Protein AF-A0A0Q9Y1N7-F1 (afdb_monomer_lite)

pLDDT: mean 93.03, std 11.85, range [38.34, 98.75]

Radius of gyration: 15.69 Å; chains: 1; bounding box: 30×43×47 Å

Secondary structure (DSSP, 8-state):
-PPPPPHHHHHHHHHHHHHTTSSEEEEEEEEE-STT-EEEEEEE--TTSPPEEEEEETTTTEEEEHHHHHHHHHHHHTT----TT--HHHHHHHHHHHHT--S--SEEEEEEEETTS-EEEEEEE---

Sequence (128 aa):
MKGEPTNSSNEQEEMKSQMEKLDFSEIEIEISYGNNQEYEAEIEQDKNQPIEAKVEDELNNKFLRGKEAFDSIYSKAKKLTLTKDSSDQETIKQVLQAFDLGNDYNKFEIEITFNDGSKLDVEDRKGV

Organism: NCBI:txid217031

Structure (mmCIF, N/CA/C/O backbone):
data_AF-A0A0Q9Y1N7-F1
#
_entry.id   AF-A0A0Q9Y1N7-F1
#
loop_
_atom_site.group_PDB
_atom_site.id
_atom_site.type_symbol
_atom_site.label_atom_id
_atom_site.label_alt_id
_atom_site.label_comp_id
_atom_site.label_asym_id
_atom_site.label_entity_id
_atom_site.label_seq_id
_atom_site.pdbx_PDB_ins_code
_atom_site.Cartn_x
_atom_site.Cartn_y
_atom_site.Cartn_z
_atom_site.occupancy
_atom_site.B_iso_or_equiv
_atom_site.auth_seq_id
_atom_site.auth_comp_id
_atom_site.auth_asym_id
_atom_site.auth_atom_id
_atom_site.pdbx_PDB_model_num
ATOM 1 N N . MET A 1 1 ? 0.089 26.484 30.613 1.00 38.34 1 MET A N 1
ATOM 2 C CA . MET A 1 1 ? -0.137 26.825 29.193 1.00 38.34 1 MET A CA 1
ATOM 3 C C . MET A 1 1 ? -0.056 25.519 28.422 1.00 38.34 1 MET A C 1
ATOM 5 O O . MET A 1 1 ? 0.959 24.848 28.546 1.00 38.34 1 MET A O 1
ATOM 9 N N . LYS A 1 2 ? -1.154 25.083 27.791 1.00 45.75 2 LYS A N 1
ATOM 10 C CA . LYS A 1 2 ? -1.184 23.858 26.977 1.00 45.75 2 LYS A CA 1
ATOM 11 C C . LYS A 1 2 ? -0.354 24.133 25.719 1.00 45.75 2 LYS A C 1
ATOM 13 O O . LYS A 1 2 ? -0.619 25.136 25.066 1.00 45.75 2 LYS A O 1
ATOM 18 N N . GLY A 1 3 ? 0.675 23.326 25.464 1.00 48.22 3 GLY A N 1
ATOM 19 C CA . GLY A 1 3 ? 1.460 23.418 24.233 1.00 48.22 3 GLY A CA 1
ATOM 20 C C . GLY A 1 3 ? 0.558 23.159 23.030 1.00 48.22 3 GLY A C 1
ATOM 21 O O . GLY A 1 3 ? -0.340 22.321 23.110 1.00 48.22 3 GLY A O 1
ATOM 22 N N . GLU A 1 4 ? 0.751 23.924 21.963 1.00 49.81 4 GLU A N 1
ATOM 23 C CA . GLU A 1 4 ? 0.083 23.693 20.684 1.00 49.81 4 GLU A CA 1
ATOM 24 C C . GLU A 1 4 ? 0.443 22.283 20.182 1.00 49.81 4 GLU A C 1
ATOM 26 O O . GLU A 1 4 ? 1.607 21.885 20.314 1.00 49.81 4 GLU A O 1
ATOM 31 N N . PRO A 1 5 ? -0.507 21.506 19.631 1.00 51.47 5 PRO A N 1
ATOM 32 C CA . PRO A 1 5 ? -0.155 20.291 18.915 1.00 51.47 5 PRO A CA 1
ATOM 33 C C . PRO A 1 5 ? 0.764 20.692 17.757 1.00 51.47 5 PRO A C 1
ATOM 35 O O . PRO A 1 5 ? 0.414 21.532 16.927 1.00 51.47 5 PRO A O 1
ATOM 38 N N . THR A 1 6 ? 1.978 20.148 17.733 1.00 56.03 6 THR A N 1
ATOM 39 C CA . THR A 1 6 ? 2.911 20.332 16.619 1.00 56.03 6 THR A CA 1
ATOM 40 C C . THR A 1 6 ? 2.316 19.690 15.363 1.00 56.03 6 THR A C 1
ATOM 42 O O . THR A 1 6 ? 1.567 18.720 15.468 1.00 56.03 6 THR A O 1
ATOM 45 N N . ASN A 1 7 ? 2.644 20.201 14.171 1.00 67.44 7 ASN A N 1
ATOM 46 C CA . ASN A 1 7 ? 2.092 19.744 12.882 1.00 67.44 7 ASN A CA 1
ATOM 47 C C . ASN A 1 7 ? 2.061 18.202 12.727 1.00 67.44 7 ASN A C 1
ATOM 49 O O . ASN A 1 7 ? 1.076 17.640 12.266 1.00 67.44 7 ASN A O 1
ATOM 53 N N . SER A 1 8 ? 3.084 17.520 13.252 1.00 73.12 8 SER A N 1
ATOM 54 C CA . SER A 1 8 ? 3.198 16.055 13.276 1.00 73.12 8 SER A CA 1
ATOM 55 C C . SER A 1 8 ? 2.093 15.338 14.074 1.00 73.12 8 SER A C 1
ATOM 57 O O . SER A 1 8 ? 1.654 14.262 13.679 1.00 73.12 8 SER A O 1
ATOM 59 N N . SER A 1 9 ? 1.600 15.916 15.175 1.00 80.62 9 SER A N 1
ATOM 60 C CA . SER A 1 9 ? 0.507 15.312 15.958 1.00 80.62 9 SER A CA 1
ATOM 61 C C . SER A 1 9 ? -0.831 15.339 15.213 1.00 80.62 9 SER A C 1
ATOM 63 O O . SER A 1 9 ? -1.531 14.330 15.196 1.00 80.62 9 SER A O 1
ATOM 65 N N . ASN A 1 10 ? -1.133 16.437 14.512 1.00 90.88 10 ASN A N 1
ATOM 66 C CA . ASN A 1 10 ? -2.332 16.539 13.676 1.00 90.88 10 ASN A CA 1
ATOM 67 C C . ASN A 1 10 ? -2.260 15.585 12.472 1.00 90.88 10 ASN A C 1
ATOM 69 O O . ASN A 1 10 ? -3.251 14.938 12.144 1.00 90.88 10 ASN A O 1
ATOM 73 N N . GLU A 1 11 ? -1.089 15.457 11.839 1.00 94.44 11 GLU A N 1
ATOM 74 C CA . GLU A 1 11 ? -0.873 14.510 10.736 1.00 94.44 11 GLU A CA 1
ATOM 75 C C . GLU A 1 11 ? -1.103 13.061 11.183 1.00 94.44 11 GLU A C 1
ATOM 77 O O . GLU A 1 11 ? -1.775 12.301 10.491 1.00 94.44 11 GLU A O 1
ATOM 82 N N . GLN A 1 12 ? -0.603 12.680 12.361 1.00 94.75 12 GLN A N 1
ATOM 83 C CA . GLN A 1 12 ? -0.809 11.341 12.919 1.00 94.75 12 GLN A CA 1
ATOM 84 C C . GLN A 1 12 ? -2.282 11.059 13.245 1.00 94.75 12 GLN A C 1
ATOM 86 O O . GLN A 1 12 ? -2.766 9.960 12.978 1.00 94.75 12 GLN A O 1
ATOM 91 N N . GLU A 1 13 ? -3.018 12.029 13.793 1.00 94.31 13 GLU A N 1
ATOM 92 C CA . GLU A 1 13 ? -4.465 11.896 14.018 1.00 94.31 13 GLU A CA 1
ATOM 93 C C . GLU A 1 13 ? -5.238 11.733 12.702 1.00 94.31 13 GLU A C 1
ATOM 95 O O . GLU A 1 13 ? -6.136 10.892 12.605 1.00 94.31 13 GLU A O 1
ATOM 100 N N . GLU A 1 14 ? -4.862 12.485 11.665 1.00 95.81 14 GLU A N 1
ATOM 101 C CA . GLU A 1 14 ? -5.467 12.367 10.340 1.00 95.81 14 GLU A CA 1
ATOM 102 C C . GLU A 1 14 ? -5.194 10.995 9.713 1.00 95.81 14 GLU A C 1
ATOM 104 O O . GLU A 1 14 ? -6.135 10.343 9.257 1.00 95.81 14 GLU A O 1
ATOM 109 N N . MET A 1 15 ? -3.939 10.528 9.727 1.00 96.25 15 MET A N 1
ATOM 110 C CA . MET A 1 15 ? -3.575 9.206 9.201 1.00 96.25 15 MET A CA 1
ATOM 111 C C . MET A 1 15 ? -4.329 8.095 9.929 1.00 96.25 15 MET A C 1
ATOM 113 O O . MET A 1 15 ? -4.891 7.218 9.280 1.00 96.25 15 MET A O 1
ATOM 117 N N . LYS A 1 16 ? -4.452 8.173 11.261 1.00 94.75 16 LYS A N 1
ATOM 118 C CA . LYS A 1 16 ? -5.256 7.221 12.046 1.00 94.75 16 LYS A CA 1
ATOM 119 C C . LYS A 1 16 ? -6.720 7.216 11.610 1.00 94.75 16 LYS A C 1
ATOM 121 O O . LYS A 1 16 ? -7.262 6.154 11.327 1.00 94.75 16 LYS A O 1
ATOM 126 N N . SER A 1 17 ? -7.340 8.389 11.472 1.00 95.31 17 SER A N 1
ATOM 127 C CA . SER A 1 17 ? -8.732 8.493 11.006 1.00 95.31 17 SER A CA 1
ATOM 128 C C . SER A 1 17 ? -8.927 7.999 9.566 1.00 95.31 17 SER A C 1
ATOM 130 O O . SER A 1 17 ? -10.026 7.591 9.184 1.00 95.31 17 SER A O 1
ATOM 132 N N . GLN A 1 18 ? -7.893 8.073 8.727 1.00 96.50 18 GLN A N 1
ATOM 133 C CA . GLN A 1 18 ? -7.920 7.518 7.376 1.00 96.50 18 GLN A CA 1
ATOM 134 C C . GLN A 1 18 ? -7.739 5.992 7.384 1.00 96.50 18 GLN A C 1
ATOM 136 O O . GLN A 1 18 ? -8.491 5.316 6.686 1.00 96.50 18 GLN A O 1
ATOM 141 N N . MET A 1 19 ? -6.843 5.449 8.215 1.00 94.88 19 MET A N 1
ATOM 142 C CA . MET A 1 19 ? -6.681 4.000 8.410 1.00 94.88 19 MET A CA 1
ATOM 143 C C . MET A 1 19 ? -7.962 3.334 8.920 1.00 94.88 19 MET A C 1
ATOM 145 O O . MET A 1 19 ? -8.344 2.288 8.417 1.00 94.88 19 MET A O 1
ATOM 149 N N . GLU A 1 20 ? -8.705 3.980 9.824 1.00 93.56 20 GLU A N 1
ATOM 150 C CA . GLU A 1 20 ? -10.010 3.487 10.305 1.00 93.56 20 GLU A CA 1
ATOM 151 C C . GLU A 1 20 ? -11.072 3.319 9.198 1.00 93.56 20 GLU A C 1
ATOM 153 O O . GLU A 1 20 ? -12.119 2.716 9.433 1.00 93.56 20 GLU A O 1
ATOM 158 N N . LYS A 1 21 ? -10.840 3.875 8.000 1.00 95.56 21 LYS A N 1
ATOM 159 C CA . LYS A 1 21 ? -11.728 3.745 6.830 1.00 95.56 21 LYS A CA 1
ATOM 160 C C . LYS A 1 21 ? -11.297 2.629 5.877 1.00 95.56 21 LYS A C 1
ATOM 162 O O . LYS A 1 21 ? -11.973 2.426 4.870 1.00 95.56 21 LYS A O 1
ATOM 167 N N . LEU A 1 22 ? -10.166 1.985 6.143 1.00 94.38 22 LEU A N 1
ATOM 168 C CA . LEU A 1 22 ? -9.647 0.852 5.389 1.00 94.38 22 LEU A CA 1
ATOM 169 C C . LEU A 1 22 ? -9.935 -0.443 6.144 1.00 94.38 22 LEU A C 1
ATOM 171 O O . LEU A 1 22 ? -10.057 -0.453 7.368 1.00 94.38 22 LEU A O 1
ATOM 175 N N . ASP A 1 23 ? -9.984 -1.546 5.406 1.00 94.81 23 ASP A N 1
ATOM 176 C CA . ASP A 1 23 ? -10.204 -2.879 5.975 1.00 94.81 23 ASP A CA 1
ATOM 177 C C . ASP A 1 23 ? -8.890 -3.565 6.408 1.00 94.81 23 ASP A C 1
ATOM 179 O O . ASP A 1 23 ? -8.910 -4.701 6.888 1.00 94.81 23 ASP A O 1
ATOM 183 N N . PHE A 1 24 ? -7.753 -2.874 6.276 1.00 95.19 24 PHE A N 1
ATOM 184 C CA . PHE A 1 24 ? -6.419 -3.360 6.624 1.00 95.19 24 PHE A CA 1
ATOM 185 C C . PHE A 1 24 ? -5.671 -2.420 7.569 1.00 95.19 24 PHE A C 1
ATOM 187 O O . PHE A 1 24 ? -5.916 -1.212 7.574 1.00 95.19 24 PHE A O 1
ATOM 194 N N . SER A 1 25 ? -4.744 -2.993 8.337 1.00 94.06 25 SER A N 1
ATOM 195 C CA . SER A 1 25 ? -3.837 -2.275 9.237 1.00 94.06 25 SER A CA 1
ATOM 196 C C . SER A 1 25 ? -2.444 -2.089 8.640 1.00 94.06 25 SER A C 1
ATOM 198 O O . SER A 1 25 ? -1.774 -1.119 8.976 1.00 94.06 25 SER A O 1
ATOM 200 N N . GLU A 1 26 ? -2.022 -2.976 7.737 1.00 96.75 26 GLU A N 1
ATOM 201 C CA . GLU A 1 26 ? -0.718 -2.916 7.067 1.00 96.75 26 GLU A CA 1
ATOM 202 C C . GLU A 1 26 ? -0.868 -3.269 5.587 1.00 96.75 26 GLU A C 1
ATOM 204 O O . GLU A 1 26 ? -1.707 -4.100 5.218 1.00 96.75 26 GLU A O 1
ATOM 209 N N . ILE A 1 27 ? -0.054 -2.629 4.752 1.00 98.12 27 ILE A N 1
ATOM 210 C CA . ILE A 1 27 ? 0.119 -2.975 3.341 1.00 98.12 27 ILE A CA 1
ATOM 211 C C . ILE A 1 27 ? 1.576 -2.750 2.956 1.00 98.12 27 ILE A C 1
ATOM 213 O O . ILE A 1 27 ? 2.103 -1.661 3.182 1.00 98.12 27 ILE A O 1
ATOM 217 N N . GLU A 1 28 ? 2.181 -3.749 2.330 1.00 98.69 28 GLU A N 1
ATOM 218 C CA . GLU A 1 28 ? 3.534 -3.706 1.782 1.00 98.69 28 GLU A CA 1
ATOM 219 C C . GLU A 1 28 ? 3.488 -4.199 0.335 1.00 98.69 28 GLU A C 1
ATOM 221 O O . GLU A 1 28 ? 2.856 -5.212 0.040 1.00 98.69 28 GLU A O 1
ATOM 226 N N . ILE A 1 29 ? 4.086 -3.449 -0.588 1.00 98.69 29 ILE A N 1
ATOM 227 C CA . ILE A 1 29 ? 4.137 -3.761 -2.019 1.00 98.69 29 ILE A CA 1
ATOM 228 C C . ILE A 1 29 ? 5.580 -3.601 -2.479 1.00 98.69 29 ILE A C 1
ATOM 230 O O . ILE A 1 29 ? 6.121 -2.503 -2.365 1.00 98.69 29 ILE A O 1
ATOM 234 N N . GLU A 1 30 ? 6.147 -4.639 -3.090 1.00 98.62 30 GLU A N 1
ATOM 235 C CA . GLU A 1 30 ? 7.470 -4.616 -3.719 1.00 98.62 30 GLU A CA 1
ATOM 236 C C . GLU A 1 30 ? 7.361 -5.157 -5.151 1.00 98.62 30 GLU A C 1
ATOM 238 O O . GLU A 1 30 ? 6.967 -6.301 -5.391 1.00 98.62 30 GLU A O 1
ATOM 243 N N . ILE A 1 31 ? 7.683 -4.326 -6.144 1.00 98.44 31 ILE A N 1
ATOM 244 C CA . ILE A 1 31 ? 7.605 -4.703 -7.560 1.00 98.44 31 ILE A CA 1
ATOM 245 C C . ILE A 1 31 ? 8.910 -4.330 -8.254 1.00 98.44 31 ILE A C 1
ATOM 247 O O . ILE A 1 31 ? 9.230 -3.152 -8.402 1.00 98.44 31 ILE A O 1
ATOM 251 N N . SER A 1 32 ? 9.637 -5.337 -8.738 1.00 97.94 32 SER A N 1
ATOM 252 C CA . SER A 1 32 ? 10.918 -5.166 -9.427 1.00 97.94 32 SER A CA 1
ATOM 253 C C . SER A 1 32 ? 10.765 -5.371 -10.930 1.00 97.94 32 SER A C 1
ATOM 255 O O . SER A 1 32 ? 10.249 -6.398 -11.379 1.00 97.94 32 SER A O 1
ATOM 257 N N . TYR A 1 33 ? 11.269 -4.425 -11.720 1.00 96.31 33 TYR A N 1
ATOM 258 C CA . TYR A 1 33 ? 11.313 -4.466 -13.191 1.00 96.31 33 TYR A CA 1
ATOM 259 C C . TYR A 1 33 ? 12.706 -4.856 -13.717 1.00 96.31 33 TYR A C 1
ATOM 261 O O . TYR A 1 33 ? 12.945 -4.920 -14.923 1.00 96.31 33 TYR A O 1
ATOM 269 N N . GLY A 1 34 ? 13.637 -5.183 -12.811 1.00 92.56 34 GLY A N 1
ATOM 270 C CA . GLY A 1 34 ? 15.036 -5.458 -13.135 1.00 92.56 34 GLY A CA 1
ATOM 271 C C . GLY A 1 34 ? 15.857 -4.189 -13.358 1.00 92.56 34 GLY A C 1
ATOM 272 O O . GLY A 1 34 ? 15.352 -3.079 -13.273 1.00 92.56 34 GLY A O 1
ATOM 273 N N . ASN A 1 35 ? 17.159 -4.359 -13.618 1.00 90.25 35 ASN A N 1
ATOM 274 C CA . ASN A 1 35 ? 18.118 -3.254 -13.778 1.00 90.25 35 ASN A CA 1
ATOM 275 C C . ASN A 1 35 ? 18.092 -2.227 -12.626 1.00 90.25 35 ASN A C 1
ATOM 277 O O . ASN A 1 35 ? 18.282 -1.040 -12.883 1.00 90.25 35 ASN A O 1
ATOM 281 N N . ASN A 1 36 ? 17.868 -2.683 -11.385 1.00 88.81 36 ASN A N 1
ATOM 282 C CA . ASN A 1 36 ? 17.724 -1.812 -10.212 1.00 88.81 36 ASN A CA 1
ATOM 283 C C . ASN A 1 36 ? 16.608 -0.771 -10.407 1.00 88.81 36 ASN A C 1
ATOM 285 O O . ASN A 1 36 ? 16.829 0.421 -10.216 1.00 88.81 36 ASN A O 1
ATOM 289 N N . GLN A 1 37 ? 15.459 -1.222 -10.913 1.00 96.38 37 GLN A N 1
ATOM 290 C CA . GLN A 1 37 ? 14.248 -0.423 -11.001 1.00 96.38 37 GLN A CA 1
ATOM 291 C C . GLN A 1 37 ? 13.141 -1.104 -10.209 1.00 96.38 37 GLN A C 1
ATOM 293 O O . GLN A 1 37 ? 12.577 -2.113 -10.651 1.00 96.38 37 GLN A O 1
ATOM 298 N N . GLU A 1 38 ? 12.843 -0.541 -9.047 1.00 97.62 38 GLU A N 1
ATOM 299 C CA . GLU A 1 38 ? 11.869 -1.077 -8.105 1.00 97.62 38 GLU A CA 1
ATOM 300 C C . GLU A 1 38 ? 10.819 -0.027 -7.725 1.00 97.62 38 GLU A C 1
ATOM 302 O O . GLU A 1 38 ? 11.051 1.188 -7.750 1.00 97.62 38 GLU A O 1
ATOM 307 N N . TYR A 1 39 ? 9.618 -0.516 -7.429 1.00 98.56 39 TYR A N 1
ATOM 308 C CA . TYR A 1 39 ? 8.563 0.238 -6.775 1.00 98.56 39 TYR A CA 1
ATOM 309 C C . TYR A 1 39 ? 8.270 -0.417 -5.430 1.00 98.56 39 TYR A C 1
ATOM 311 O O . TYR A 1 39 ? 7.806 -1.557 -5.394 1.00 98.56 39 TYR A O 1
ATOM 319 N N . GLU A 1 40 ? 8.499 0.324 -4.355 1.00 98.69 40 GLU A N 1
ATOM 320 C CA . GLU A 1 40 ? 8.195 -0.069 -2.985 1.00 98.69 40 GLU A CA 1
ATOM 321 C C . GLU A 1 40 ? 7.165 0.898 -2.388 1.00 98.69 40 GLU A C 1
ATOM 323 O O . GLU A 1 40 ? 7.286 2.125 -2.520 1.00 98.69 40 GLU A O 1
ATOM 328 N N . ALA A 1 41 ? 6.138 0.363 -1.733 1.00 98.75 41 ALA A N 1
ATOM 329 C CA . ALA A 1 41 ? 5.158 1.149 -0.997 1.00 98.75 41 ALA A CA 1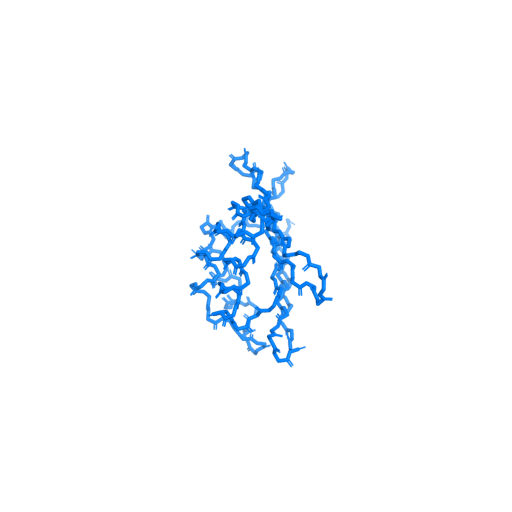
ATOM 330 C C . ALA A 1 41 ? 4.709 0.422 0.268 1.00 98.75 41 ALA A C 1
ATOM 332 O O . ALA A 1 41 ? 4.242 -0.709 0.195 1.00 98.75 41 ALA A O 1
ATOM 333 N N . GLU A 1 42 ? 4.771 1.118 1.398 1.00 98.56 42 GLU A N 1
ATOM 334 C CA . GLU A 1 42 ? 4.507 0.541 2.713 1.00 98.56 42 GLU A CA 1
ATOM 335 C C . GLU A 1 42 ? 3.687 1.505 3.583 1.00 98.56 42 GLU A C 1
ATOM 337 O O . GLU A 1 42 ? 3.934 2.720 3.587 1.00 98.56 42 GLU A O 1
ATOM 342 N N . ILE A 1 43 ? 2.711 0.963 4.316 1.00 97.88 43 ILE A N 1
ATOM 343 C CA . ILE A 1 43 ? 2.108 1.582 5.503 1.00 97.88 43 ILE A CA 1
ATOM 344 C C . ILE A 1 43 ? 2.160 0.558 6.637 1.00 97.88 43 ILE A C 1
ATOM 346 O O . ILE A 1 43 ? 1.549 -0.505 6.519 1.00 97.88 43 ILE A O 1
ATOM 350 N N . GLU A 1 44 ? 2.778 0.935 7.755 1.00 91.62 44 GLU A N 1
ATOM 351 C CA . GLU A 1 44 ? 2.819 0.135 8.980 1.00 91.62 44 GLU A CA 1
ATOM 352 C C . GLU A 1 44 ? 2.029 0.839 10.097 1.00 91.62 44 GLU A C 1
ATOM 354 O O . GLU A 1 44 ? 2.254 2.019 10.409 1.00 91.62 44 GLU A O 1
ATOM 359 N N . GLN A 1 45 ? 1.071 0.126 10.702 1.00 87.06 45 GLN A N 1
ATOM 360 C CA . GLN A 1 45 ? 0.299 0.613 11.847 1.00 87.06 45 GLN A CA 1
ATOM 361 C C . GLN A 1 45 ? 0.489 -0.286 13.066 1.00 87.06 45 GLN A C 1
ATOM 363 O O . GLN A 1 45 ? -0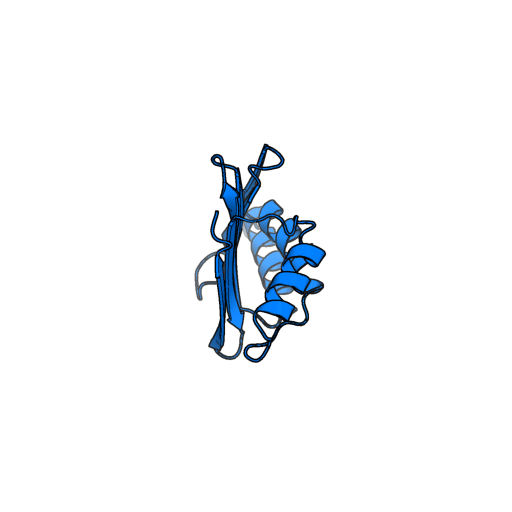.344 -1.132 13.401 1.00 87.06 45 GLN A O 1
ATOM 368 N N . ASP A 1 46 ? 1.538 0.011 13.818 1.00 81.31 46 ASP A N 1
ATOM 369 C CA . ASP A 1 46 ? 1.842 -0.715 15.036 1.00 81.31 46 ASP A CA 1
ATOM 370 C C . ASP A 1 46 ? 1.062 -0.175 16.248 1.00 81.31 46 ASP A C 1
ATOM 372 O O . ASP A 1 46 ? 0.941 1.039 16.481 1.00 81.31 46 ASP A O 1
ATOM 376 N N . LYS A 1 47 ? 0.535 -1.073 17.093 1.00 74.19 47 LYS A N 1
ATOM 377 C CA . LYS A 1 47 ? -0.172 -0.662 18.318 1.00 74.19 47 LYS A CA 1
ATOM 378 C C . LYS A 1 47 ? 0.832 0.013 19.251 1.00 74.19 47 LYS A C 1
ATOM 380 O O . LYS A 1 47 ? 1.639 -0.659 19.885 1.00 74.19 47 LYS A O 1
ATOM 385 N N . ASN A 1 48 ? 0.692 1.331 19.394 1.00 82.69 48 ASN A N 1
ATOM 386 C CA . ASN A 1 48 ? 1.507 2.256 20.199 1.00 82.69 48 ASN A CA 1
ATOM 387 C C . ASN A 1 48 ? 2.672 2.943 19.471 1.00 82.69 48 ASN A C 1
ATOM 389 O O . ASN A 1 48 ? 3.351 3.744 20.116 1.00 82.69 48 ASN A O 1
ATOM 393 N N . GLN A 1 49 ? 2.862 2.716 18.172 1.00 87.88 49 GLN A N 1
ATOM 394 C CA . GLN A 1 49 ? 3.811 3.495 17.377 1.00 87.88 49 GLN A CA 1
ATOM 395 C C . GLN A 1 49 ? 3.095 4.558 16.530 1.00 87.88 49 GLN A C 1
ATOM 397 O O . GLN A 1 49 ? 1.876 4.482 16.316 1.00 87.88 49 GLN A O 1
ATOM 402 N N . PRO A 1 50 ? 3.808 5.616 16.106 1.00 91.56 50 PRO A N 1
ATOM 403 C CA . PRO A 1 50 ? 3.352 6.462 15.011 1.00 91.56 50 PRO A CA 1
ATOM 404 C C . PRO A 1 50 ? 3.115 5.613 13.758 1.00 91.56 50 PRO A C 1
ATOM 406 O O . PRO A 1 50 ? 3.827 4.644 13.536 1.00 91.56 50 PRO A O 1
ATOM 409 N N . ILE A 1 51 ? 2.136 5.993 12.937 1.00 95.00 51 ILE A N 1
ATOM 410 C CA . ILE A 1 51 ? 1.987 5.391 11.609 1.00 95.00 51 ILE A CA 1
ATOM 411 C C . ILE A 1 51 ? 3.204 5.795 10.786 1.00 95.00 51 ILE A C 1
ATOM 413 O O . ILE A 1 51 ? 3.504 6.996 10.678 1.00 95.00 51 ILE A O 1
ATOM 417 N N . GLU A 1 52 ? 3.861 4.797 10.209 1.00 95.88 52 GLU A N 1
ATOM 418 C CA . GLU A 1 52 ? 4.958 4.969 9.269 1.00 95.88 52 GLU A CA 1
ATOM 419 C C . GLU A 1 52 ? 4.470 4.658 7.856 1.00 95.88 52 GLU A C 1
ATOM 421 O O . GLU A 1 52 ? 3.595 3.821 7.639 1.00 95.88 52 GLU A O 1
ATOM 426 N N . ALA A 1 53 ? 4.981 5.414 6.889 1.00 98.00 53 ALA A N 1
ATOM 427 C CA . ALA A 1 53 ? 4.667 5.196 5.491 1.00 98.00 53 ALA A CA 1
ATOM 428 C C . ALA A 1 53 ? 5.849 5.589 4.613 1.00 98.00 53 ALA A C 1
ATOM 430 O O . ALA A 1 53 ? 6.528 6.601 4.859 1.00 98.00 53 ALA A O 1
ATOM 431 N N . LYS A 1 54 ? 6.053 4.808 3.559 1.00 98.62 54 LYS A N 1
ATOM 432 C CA . LYS A 1 54 ? 7.201 4.903 2.662 1.00 98.62 54 LYS A CA 1
ATOM 433 C C . LYS A 1 54 ? 6.758 4.658 1.224 1.00 98.62 54 LYS A C 1
ATOM 435 O O . LYS A 1 54 ? 5.970 3.765 0.961 1.00 98.62 54 LYS A O 1
ATOM 440 N N . VAL A 1 55 ? 7.271 5.461 0.292 1.00 98.75 55 VAL A N 1
ATOM 441 C CA . VAL A 1 55 ? 7.233 5.139 -1.142 1.00 98.75 55 VAL A CA 1
ATOM 442 C C . VAL A 1 55 ? 8.631 5.324 -1.710 1.00 98.75 55 VAL A C 1
ATOM 444 O O . VAL A 1 55 ? 9.209 6.404 -1.554 1.00 98.75 55 VAL A O 1
ATOM 447 N N . GLU A 1 56 ? 9.147 4.308 -2.387 1.00 98.56 56 GLU A N 1
ATOM 448 C CA . GLU A 1 56 ? 10.353 4.377 -3.214 1.00 98.56 56 GLU A CA 1
ATOM 449 C C . GLU A 1 56 ? 9.991 3.949 -4.625 1.00 98.56 56 GLU A C 1
ATOM 451 O O . GLU A 1 56 ? 9.711 2.793 -4.897 1.00 98.56 56 GLU A O 1
ATOM 456 N N . ASP A 1 57 ? 9.924 4.923 -5.519 1.00 98.00 57 ASP A N 1
ATOM 457 C CA . ASP A 1 57 ? 9.567 4.736 -6.914 1.00 98.00 57 ASP A CA 1
ATOM 458 C C . ASP A 1 57 ? 10.794 5.089 -7.754 1.00 98.00 57 ASP A C 1
ATOM 460 O O . ASP A 1 57 ? 11.001 6.245 -8.150 1.00 98.00 57 ASP A O 1
ATOM 464 N N . GLU A 1 58 ? 11.647 4.092 -7.982 1.00 97.94 58 GLU A N 1
ATOM 465 C CA . GLU A 1 58 ? 12.867 4.247 -8.776 1.00 97.94 58 GLU A CA 1
ATOM 466 C C . GLU A 1 58 ? 12.558 4.450 -10.266 1.00 97.94 58 GLU A C 1
ATOM 468 O O . GLU A 1 58 ? 13.361 5.041 -10.992 1.00 97.94 58 GLU A O 1
ATOM 473 N N . LEU A 1 59 ? 11.366 4.045 -10.723 1.00 95.56 59 LEU A N 1
ATOM 474 C CA . LEU A 1 59 ? 10.892 4.259 -12.095 1.00 95.56 59 LEU A CA 1
ATOM 475 C C . LEU A 1 59 ? 10.734 5.752 -12.404 1.00 95.56 59 LEU A C 1
ATOM 477 O O . LEU A 1 59 ? 11.011 6.191 -13.522 1.00 95.56 59 LEU A O 1
ATOM 481 N N . ASN A 1 60 ? 10.315 6.533 -11.405 1.00 96.50 60 ASN A N 1
ATOM 482 C CA . ASN A 1 60 ? 10.065 7.970 -11.525 1.00 96.50 60 ASN A CA 1
ATOM 483 C C . ASN A 1 60 ? 11.013 8.836 -10.678 1.00 96.50 60 ASN A C 1
ATOM 485 O O . ASN A 1 60 ? 10.823 10.053 -10.602 1.00 96.50 60 ASN A O 1
ATOM 489 N N . ASN A 1 61 ? 12.034 8.234 -10.055 1.00 97.00 61 ASN A N 1
ATOM 490 C CA . ASN A 1 61 ? 12.986 8.895 -9.157 1.00 97.00 61 ASN A CA 1
ATOM 491 C C . ASN A 1 61 ? 12.285 9.681 -8.027 1.00 97.00 61 ASN A C 1
ATOM 493 O O . ASN A 1 61 ? 12.587 10.854 -7.774 1.00 97.00 61 ASN A O 1
ATOM 497 N N . LYS A 1 62 ? 11.302 9.044 -7.378 1.00 97.88 62 LYS A N 1
ATOM 498 C CA . LYS A 1 62 ? 10.454 9.648 -6.345 1.00 97.88 62 LYS A CA 1
ATOM 499 C C . LYS A 1 62 ? 10.563 8.874 -5.030 1.00 97.88 62 LYS A C 1
ATOM 501 O O . LYS A 1 62 ? 10.256 7.693 -4.969 1.00 97.88 62 LYS A O 1
ATOM 506 N N . PHE A 1 63 ? 10.920 9.582 -3.960 1.00 98.31 63 PHE A N 1
ATOM 507 C CA . PHE A 1 63 ? 11.123 9.010 -2.627 1.00 98.31 63 PHE A CA 1
ATOM 508 C C . PHE A 1 63 ? 10.309 9.805 -1.609 1.00 98.31 63 PHE A C 1
ATOM 510 O O . PHE A 1 63 ? 10.623 10.963 -1.332 1.00 98.31 63 PHE A O 1
ATOM 517 N N . LEU A 1 64 ? 9.245 9.204 -1.079 1.00 98.56 64 LEU A N 1
ATOM 518 C CA . LEU A 1 64 ? 8.352 9.826 -0.100 1.00 98.56 64 LEU A CA 1
ATOM 519 C C . LEU A 1 64 ? 8.466 9.136 1.256 1.00 98.56 64 LEU A C 1
ATOM 521 O O . LEU A 1 64 ? 8.761 7.940 1.333 1.00 98.56 64 LEU A O 1
ATOM 525 N N . ARG A 1 65 ? 8.175 9.888 2.322 1.00 97.88 65 ARG A N 1
ATOM 526 C CA . ARG A 1 65 ? 8.090 9.396 3.704 1.00 97.88 65 ARG A CA 1
ATOM 527 C C . ARG A 1 65 ? 6.970 10.092 4.475 1.00 97.88 65 ARG A C 1
ATOM 529 O O . ARG A 1 65 ? 6.582 11.212 4.139 1.00 97.88 65 ARG A O 1
ATOM 536 N N . GLY A 1 66 ? 6.488 9.445 5.534 1.00 96.50 66 GLY A N 1
ATOM 537 C CA . GLY A 1 66 ? 5.500 10.008 6.456 1.00 96.50 66 GLY A CA 1
ATOM 538 C C . GLY A 1 66 ? 4.175 10.338 5.765 1.00 96.50 66 GLY A C 1
ATOM 539 O O . GLY A 1 66 ? 3.723 9.596 4.896 1.00 96.50 66 GLY A O 1
ATOM 540 N N . LYS A 1 67 ? 3.559 11.473 6.120 1.00 96.75 67 LYS A N 1
ATOM 541 C CA . LYS A 1 67 ? 2.220 11.860 5.636 1.00 96.75 67 LYS A CA 1
ATOM 542 C C . LYS A 1 67 ? 2.097 11.895 4.111 1.00 96.75 67 LYS A C 1
ATOM 544 O O . LYS A 1 67 ? 1.079 11.470 3.577 1.00 96.75 67 LYS A O 1
ATOM 549 N N . GLU A 1 68 ? 3.123 12.364 3.401 1.00 97.88 68 GLU A N 1
ATOM 550 C CA . GLU A 1 68 ? 3.085 12.435 1.935 1.00 97.88 68 GLU A CA 1
ATOM 551 C C . GLU A 1 68 ? 3.070 11.038 1.294 1.00 97.88 68 GLU A C 1
ATOM 553 O O . GLU A 1 68 ? 2.308 10.789 0.355 1.00 97.88 68 GLU A O 1
ATOM 558 N N . ALA A 1 69 ? 3.875 10.108 1.820 1.00 98.44 69 ALA A N 1
ATOM 559 C CA . ALA A 1 69 ? 3.846 8.709 1.396 1.00 98.44 69 ALA A CA 1
ATOM 560 C C . ALA A 1 69 ? 2.487 8.075 1.710 1.00 98.44 69 ALA A C 1
ATOM 562 O O . ALA A 1 69 ? 1.870 7.478 0.827 1.00 98.44 69 ALA A O 1
ATOM 563 N N . PHE A 1 70 ? 1.993 8.286 2.931 1.00 98.31 70 PHE A N 1
ATOM 564 C CA . PHE A 1 70 ? 0.698 7.788 3.377 1.00 98.31 70 PHE A CA 1
ATOM 565 C C . PHE A 1 70 ? -0.439 8.248 2.459 1.00 98.31 70 PHE A C 1
ATOM 567 O O . PHE A 1 70 ? -1.181 7.417 1.945 1.00 98.31 70 PHE A O 1
ATOM 574 N N . ASP A 1 71 ? -0.550 9.551 2.182 1.00 98.31 71 ASP A N 1
ATOM 575 C CA . ASP A 1 71 ? -1.609 10.101 1.326 1.00 98.31 71 ASP A CA 1
ATOM 576 C C . ASP A 1 71 ? -1.552 9.520 -0.094 1.00 98.31 71 ASP A C 1
ATOM 578 O O . ASP A 1 71 ? -2.586 9.195 -0.694 1.00 98.31 71 ASP A O 1
ATOM 582 N N . SER A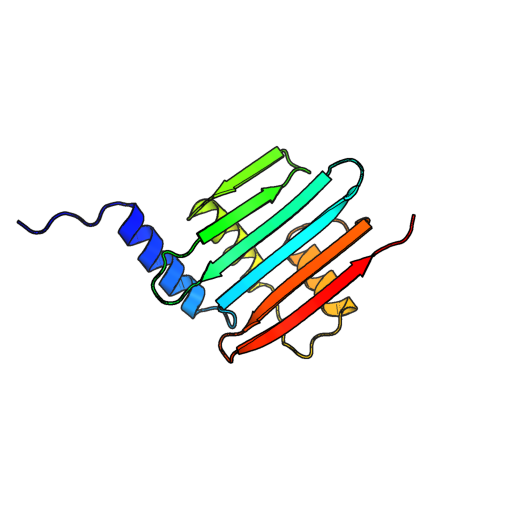 1 72 ? -0.334 9.348 -0.622 1.00 98.19 72 SER A N 1
ATOM 583 C CA . SER A 1 72 ? -0.099 8.716 -1.919 1.00 98.19 72 SER A CA 1
ATOM 584 C C . SER A 1 72 ? -0.627 7.278 -1.936 1.00 98.19 72 SER A C 1
ATOM 586 O O . SER A 1 72 ? -1.416 6.935 -2.821 1.00 98.19 72 SER A O 1
ATOM 588 N N . ILE A 1 73 ? -0.250 6.457 -0.953 1.00 98.50 73 ILE A N 1
ATOM 589 C CA . ILE A 1 73 ? -0.661 5.048 -0.863 1.00 98.50 73 ILE A CA 1
ATOM 590 C C . ILE A 1 73 ? -2.161 4.942 -0.585 1.00 98.50 73 ILE A C 1
ATOM 592 O O . ILE A 1 73 ? -2.872 4.291 -1.346 1.00 98.50 73 ILE A O 1
ATOM 596 N N . TYR A 1 74 ? -2.680 5.644 0.423 1.00 98.12 74 TYR A N 1
ATOM 597 C CA . TYR A 1 74 ? -4.093 5.631 0.809 1.00 98.12 74 TYR A CA 1
ATOM 598 C C . TYR A 1 74 ? -5.025 5.974 -0.362 1.00 98.12 74 TYR A C 1
ATOM 600 O O . TYR A 1 74 ? -6.063 5.336 -0.563 1.00 98.12 74 TYR A O 1
ATOM 608 N N . SER A 1 75 ? -4.665 6.966 -1.185 1.00 97.94 75 SER A N 1
ATOM 609 C CA . SER A 1 75 ? -5.468 7.347 -2.356 1.00 97.94 75 SER A CA 1
ATOM 610 C C . SER A 1 75 ? -5.608 6.225 -3.398 1.00 97.94 75 SER A C 1
ATOM 612 O O . SER A 1 75 ? -6.642 6.140 -4.071 1.00 97.94 75 SER A O 1
ATOM 614 N N . LYS A 1 76 ? -4.593 5.361 -3.511 1.00 97.94 76 LYS A N 1
ATOM 615 C CA . LYS A 1 76 ? -4.537 4.210 -4.420 1.00 97.94 76 LYS A CA 1
ATOM 616 C C . LYS A 1 76 ? -5.174 2.978 -3.775 1.00 97.94 76 LYS A C 1
ATOM 618 O O . LYS A 1 76 ? -6.049 2.369 -4.383 1.00 97.94 76 LYS A O 1
ATOM 623 N N . ALA A 1 77 ? -4.825 2.688 -2.522 1.00 96.94 77 ALA A N 1
ATOM 624 C CA . ALA A 1 77 ? -5.290 1.530 -1.764 1.00 96.94 77 ALA A CA 1
ATOM 625 C C . ALA A 1 77 ? -6.816 1.501 -1.581 1.00 96.94 77 ALA A C 1
ATOM 627 O O . ALA A 1 77 ? -7.421 0.443 -1.687 1.00 96.94 77 ALA A O 1
ATOM 628 N N . LYS A 1 78 ? -7.479 2.658 -1.442 1.00 96.44 78 LYS A N 1
ATOM 629 C CA . LYS A 1 78 ? -8.957 2.747 -1.415 1.00 96.44 78 LYS A CA 1
ATOM 630 C C . LYS A 1 78 ? -9.670 2.217 -2.666 1.00 96.44 78 LYS A C 1
ATOM 632 O O . LYS A 1 78 ? -10.889 2.076 -2.651 1.00 96.44 78 LYS A O 1
ATOM 637 N N . LYS A 1 79 ? -8.952 2.036 -3.777 1.00 96.88 79 LYS A N 1
ATOM 638 C CA . LYS A 1 79 ? -9.506 1.476 -5.018 1.00 96.88 79 LYS A CA 1
ATOM 639 C C . LYS A 1 79 ? -9.442 -0.052 -5.035 1.00 96.88 79 LYS A C 1
ATOM 641 O O . LYS A 1 79 ? -10.051 -0.655 -5.914 1.00 96.88 79 LYS A O 1
ATOM 646 N N . LEU A 1 80 ? -8.685 -0.653 -4.117 1.00 97.12 80 LEU A N 1
ATOM 647 C CA . LEU A 1 80 ? -8.561 -2.096 -3.992 1.00 97.12 80 LEU A CA 1
ATOM 648 C C . LEU A 1 80 ? -9.830 -2.668 -3.359 1.00 97.12 80 LEU A C 1
ATOM 650 O O . LEU A 1 80 ? -10.431 -2.074 -2.469 1.00 97.12 80 LEU A O 1
ATOM 654 N N . THR A 1 81 ? -10.215 -3.845 -3.830 1.00 96.88 81 THR A N 1
ATOM 655 C CA . THR A 1 81 ? -11.341 -4.638 -3.313 1.00 96.88 81 THR A CA 1
ATOM 656 C C . THR A 1 81 ? -10.863 -6.027 -2.888 1.00 96.88 81 THR A C 1
ATOM 658 O O .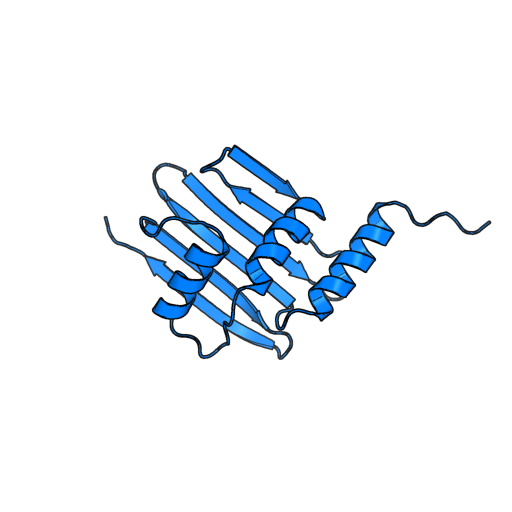 THR A 1 81 ? -11.587 -7.012 -3.006 1.00 96.88 81 THR A O 1
ATOM 661 N N . LEU A 1 82 ? -9.604 -6.102 -2.448 1.00 97.69 82 LEU A N 1
ATOM 662 C CA . LEU A 1 82 ? -8.928 -7.340 -2.087 1.00 97.69 82 LEU A CA 1
ATOM 663 C C . LEU A 1 82 ? -9.396 -7.857 -0.732 1.00 97.69 82 LEU A C 1
ATOM 665 O O . LEU A 1 82 ? -9.670 -7.094 0.192 1.00 97.69 82 LEU A O 1
ATOM 669 N N . THR A 1 83 ? -9.441 -9.176 -0.625 1.00 97.25 83 THR A N 1
ATOM 670 C CA . THR A 1 83 ? -9.704 -9.905 0.616 1.00 97.25 83 THR A CA 1
ATOM 671 C C . THR A 1 83 ? -8.659 -11.005 0.764 1.00 97.25 83 THR A C 1
ATOM 673 O O . THR A 1 83 ? -7.976 -11.340 -0.203 1.00 97.25 83 THR A O 1
ATOM 676 N N . LYS A 1 84 ? -8.582 -11.642 1.934 1.00 97.38 84 LYS A N 1
ATOM 677 C CA . LYS A 1 84 ? -7.729 -12.824 2.154 1.00 97.38 84 LYS A CA 1
ATOM 678 C C . LYS A 1 84 ? -7.968 -13.984 1.167 1.00 97.38 84 LYS A C 1
ATOM 680 O O . LYS A 1 84 ? -7.130 -14.866 1.059 1.00 97.38 84 LYS A O 1
ATOM 685 N N . ASP A 1 85 ? -9.132 -14.018 0.509 1.00 97.81 85 ASP A N 1
ATOM 686 C CA . ASP A 1 85 ? -9.527 -15.078 -0.428 1.00 97.81 85 ASP A CA 1
ATOM 687 C C . ASP A 1 85 ? -9.372 -14.646 -1.904 1.00 97.81 85 ASP A C 1
ATOM 689 O O . ASP A 1 85 ? -9.720 -15.407 -2.812 1.00 97.81 85 ASP A O 1
ATOM 693 N N . SER A 1 86 ? -8.878 -13.427 -2.162 1.00 98.31 86 SER A N 1
ATOM 694 C CA . SER A 1 86 ? -8.578 -12.949 -3.515 1.00 98.31 86 SER A CA 1
ATOM 695 C C . SER A 1 86 ? -7.468 -13.786 -4.148 1.00 98.31 86 SER A C 1
ATOM 697 O O . SER A 1 86 ? -6.473 -14.112 -3.510 1.00 98.31 86 SER A O 1
ATOM 699 N N . SER A 1 87 ? -7.638 -14.133 -5.424 1.00 98.38 87 SER A N 1
ATOM 700 C CA . SER A 1 87 ? -6.629 -14.910 -6.157 1.00 98.38 87 SER A CA 1
ATOM 701 C C . SER A 1 87 ? -5.413 -14.063 -6.529 1.00 98.38 87 SER A C 1
ATOM 703 O O . SER A 1 87 ? -5.565 -12.877 -6.816 1.00 98.38 87 SER A O 1
ATOM 705 N N . ASP A 1 88 ? -4.246 -14.687 -6.674 1.00 98.25 88 ASP A N 1
ATOM 706 C CA . ASP A 1 88 ? -2.999 -14.027 -7.084 1.00 98.25 88 ASP A CA 1
ATOM 707 C C . ASP A 1 88 ? -3.183 -13.164 -8.343 1.00 98.25 88 ASP A C 1
ATOM 709 O O . ASP A 1 88 ? -2.803 -11.997 -8.382 1.00 98.25 88 ASP A O 1
ATOM 713 N N . GLN A 1 89 ? -3.852 -13.704 -9.370 1.00 97.94 89 GLN A N 1
ATOM 714 C CA . GLN A 1 89 ? -4.097 -12.993 -10.631 1.00 97.94 89 GLN A CA 1
ATOM 715 C C . GLN A 1 89 ? -4.983 -11.756 -10.458 1.00 97.94 89 GLN A C 1
ATOM 717 O O . GLN A 1 89 ? -4.780 -10.740 -11.127 1.00 97.94 89 GLN A O 1
ATOM 722 N N . GLU A 1 90 ? -5.993 -11.848 -9.594 1.00 98.44 90 GLU A N 1
ATOM 723 C CA . GLU A 1 90 ? -6.850 -10.717 -9.260 1.00 98.44 90 GLU A CA 1
ATOM 724 C C . GLU A 1 90 ? -6.067 -9.660 -8.480 1.00 98.44 90 GLU A C 1
ATOM 726 O O . GLU A 1 90 ? -6.112 -8.486 -8.849 1.00 98.44 90 GLU A O 1
ATOM 731 N N . THR A 1 91 ? -5.315 -10.088 -7.467 1.00 98.62 91 THR A N 1
ATOM 732 C CA . THR A 1 91 ? -4.462 -9.246 -6.626 1.00 98.62 91 THR A CA 1
ATOM 733 C C . THR A 1 91 ? -3.472 -8.449 -7.462 1.00 98.62 91 THR A C 1
ATOM 735 O O . THR A 1 91 ? -3.522 -7.217 -7.462 1.00 98.62 91 THR A O 1
ATOM 738 N N . ILE A 1 92 ? -2.659 -9.133 -8.270 1.00 98.69 92 ILE A N 1
ATOM 739 C CA . ILE A 1 92 ? -1.680 -8.515 -9.172 1.00 98.69 92 ILE A CA 1
ATOM 740 C C . ILE A 1 92 ? -2.359 -7.484 -10.074 1.00 98.69 92 ILE A C 1
ATOM 742 O O . ILE A 1 92 ? -1.915 -6.341 -10.184 1.00 98.69 92 ILE A O 1
ATOM 746 N N . LYS A 1 93 ? -3.480 -7.852 -10.705 1.00 98.62 93 LYS A N 1
ATOM 747 C CA . LYS A 1 93 ? -4.198 -6.952 -11.613 1.00 98.62 93 LYS A CA 1
ATOM 748 C C . LYS A 1 93 ? -4.710 -5.701 -10.898 1.00 98.62 93 LYS A C 1
ATOM 750 O O . LYS A 1 93 ? -4.548 -4.606 -11.437 1.00 98.62 93 LYS A O 1
ATOM 755 N N . GLN A 1 94 ? -5.354 -5.847 -9.739 1.00 98.69 94 GLN A N 1
ATOM 756 C CA . GLN A 1 94 ? -5.908 -4.710 -9.000 1.00 98.69 94 GLN A CA 1
ATOM 757 C C . GLN A 1 94 ? -4.801 -3.767 -8.521 1.00 98.69 94 GLN A C 1
ATOM 759 O O . GLN A 1 94 ? -4.937 -2.554 -8.681 1.00 98.69 94 GLN A O 1
ATOM 764 N N . VAL A 1 95 ? -3.698 -4.308 -7.996 1.00 98.62 95 VAL A N 1
ATOM 765 C CA . VAL A 1 95 ? -2.565 -3.518 -7.494 1.00 98.62 95 VAL A CA 1
ATOM 766 C C . VAL A 1 95 ? -1.913 -2.732 -8.624 1.00 98.62 95 VAL A C 1
ATOM 768 O O . VAL A 1 95 ? -1.837 -1.506 -8.538 1.00 98.62 95 VAL A O 1
ATOM 771 N N . LEU A 1 96 ? -1.543 -3.390 -9.727 1.00 98.56 96 LEU A N 1
ATOM 772 C CA . LEU A 1 96 ? -0.930 -2.706 -10.869 1.00 98.56 96 LEU A CA 1
ATOM 773 C C . LEU A 1 96 ? -1.823 -1.585 -11.420 1.00 98.56 96 LEU A C 1
ATOM 775 O O . LEU A 1 96 ? -1.352 -0.483 -11.691 1.00 98.56 96 LEU A O 1
ATOM 779 N N . GLN A 1 97 ? -3.133 -1.824 -11.520 1.00 98.50 97 GLN A N 1
ATOM 780 C CA . GLN A 1 97 ? -4.085 -0.813 -11.987 1.00 98.50 97 GLN A CA 1
ATOM 781 C C . GLN A 1 97 ? -4.273 0.344 -10.999 1.00 98.50 97 GLN A C 1
ATOM 783 O O . GLN A 1 97 ? -4.347 1.501 -11.412 1.00 98.50 97 GLN A O 1
ATOM 788 N N . ALA A 1 98 ? -4.385 0.060 -9.701 1.00 98.31 98 ALA A N 1
ATOM 789 C CA . ALA A 1 98 ? -4.616 1.087 -8.689 1.00 98.31 98 ALA A CA 1
ATOM 790 C C . ALA A 1 98 ? -3.392 1.994 -8.498 1.00 98.31 98 ALA A C 1
ATOM 792 O O . ALA A 1 98 ? -3.563 3.194 -8.245 1.00 98.31 98 ALA A O 1
ATOM 793 N N . PHE A 1 99 ? -2.192 1.422 -8.639 1.00 98.00 99 PHE A N 1
ATOM 794 C CA . PHE A 1 99 ? -0.915 2.099 -8.435 1.00 98.00 99 PHE A CA 1
ATOM 795 C C . PHE A 1 99 ? -0.297 2.692 -9.704 1.00 98.00 99 PHE A C 1
ATOM 797 O O . PHE A 1 99 ? 0.658 3.456 -9.561 1.00 98.00 99 PHE A O 1
ATOM 804 N N . ASP A 1 100 ? -0.905 2.442 -10.871 1.00 97.19 100 ASP A N 1
ATOM 805 C CA . ASP A 1 100 ? -0.449 2.879 -12.200 1.00 97.19 100 ASP A CA 1
ATOM 806 C C . ASP A 1 100 ? 0.923 2.291 -12.573 1.00 97.19 100 ASP A C 1
ATOM 808 O O . ASP A 1 100 ? 1.864 2.996 -12.926 1.00 97.19 100 ASP A O 1
ATOM 812 N N . LEU A 1 101 ? 1.036 0.970 -12.426 1.00 97.88 101 LEU A N 1
ATOM 813 C CA . LEU A 1 101 ? 2.260 0.193 -12.603 1.00 97.88 101 LEU A CA 1
ATOM 814 C C . LEU A 1 101 ? 2.139 -0.783 -13.783 1.00 97.88 101 LEU A C 1
ATOM 816 O O . LEU A 1 101 ? 1.057 -1.289 -14.099 1.00 97.88 101 LEU A O 1
ATOM 820 N N . GLY A 1 102 ? 3.267 -1.040 -14.445 1.00 96.88 102 GLY A N 1
ATOM 821 C CA . GLY A 1 102 ? 3.360 -1.914 -15.612 1.00 96.88 102 GLY A CA 1
ATOM 822 C C . GLY A 1 102 ? 3.214 -3.397 -15.264 1.00 96.88 102 GLY A C 1
ATOM 823 O O . GLY A 1 102 ? 3.550 -3.849 -14.174 1.00 96.88 102 GLY A O 1
ATOM 824 N N . ASN A 1 103 ? 2.710 -4.196 -16.208 1.00 96.50 103 ASN A N 1
ATOM 825 C CA . ASN A 1 103 ? 2.610 -5.652 -16.043 1.00 96.50 103 ASN A CA 1
ATOM 826 C C . ASN A 1 103 ? 3.861 -6.409 -16.525 1.00 96.50 103 ASN A C 1
ATOM 828 O O . ASN A 1 103 ? 3.854 -7.640 -16.563 1.00 96.50 103 ASN A O 1
ATOM 832 N N . ASP A 1 104 ? 4.910 -5.686 -16.889 1.00 95.62 104 ASP A N 1
ATOM 833 C CA . ASP A 1 104 ? 6.222 -6.140 -17.345 1.00 95.62 104 ASP A CA 1
ATOM 834 C C . ASP A 1 104 ? 7.237 -6.282 -16.196 1.00 95.62 104 ASP A C 1
ATOM 836 O O . ASP A 1 104 ? 8.443 -6.271 -16.418 1.00 95.62 104 ASP A O 1
ATOM 840 N N . TYR A 1 105 ? 6.749 -6.453 -14.964 1.00 96.69 105 TYR A N 1
ATOM 841 C CA . TYR A 1 105 ? 7.569 -6.756 -13.792 1.00 96.69 105 TYR A CA 1
ATOM 842 C C . TYR A 1 105 ? 8.270 -8.125 -13.901 1.00 96.69 105 TYR A C 1
ATOM 844 O O . TYR A 1 105 ? 7.735 -9.071 -14.483 1.00 96.69 105 TYR A O 1
ATOM 852 N N . ASN A 1 106 ? 9.429 -8.253 -13.253 1.00 97.12 106 ASN A N 1
ATOM 853 C CA . ASN A 1 106 ? 10.139 -9.518 -13.038 1.00 97.12 106 ASN A CA 1
ATOM 854 C C . ASN A 1 106 ? 9.707 -10.195 -11.733 1.00 97.12 106 ASN A C 1
ATOM 856 O O . ASN A 1 106 ? 9.556 -11.416 -11.692 1.00 97.12 106 ASN A O 1
ATOM 860 N N . LYS A 1 107 ? 9.502 -9.403 -10.675 1.00 97.88 107 LYS A N 1
ATOM 861 C CA . LYS A 1 107 ? 9.006 -9.852 -9.368 1.00 97.88 107 LYS A CA 1
ATOM 862 C C . LYS A 1 107 ? 7.877 -8.930 -8.918 1.00 97.88 107 LYS A C 1
ATOM 864 O O . LYS A 1 107 ? 7.983 -7.717 -9.082 1.00 97.88 107 LYS A O 1
ATOM 869 N N . PHE A 1 108 ? 6.825 -9.519 -8.375 1.00 98.56 108 PHE A N 1
ATOM 870 C CA . PHE A 1 108 ? 5.722 -8.842 -7.712 1.00 98.56 108 PHE A CA 1
ATOM 871 C C . PHE A 1 108 ? 5.520 -9.501 -6.353 1.00 98.56 108 PHE A C 1
ATOM 873 O O . PHE A 1 108 ? 5.414 -10.724 -6.284 1.00 98.56 108 PHE A O 1
ATOM 880 N N . GLU A 1 109 ? 5.448 -8.698 -5.305 1.00 98.69 109 GLU A N 1
ATOM 881 C CA . GLU A 1 109 ? 5.148 -9.130 -3.948 1.00 98.69 109 GLU A CA 1
ATOM 882 C C . GLU A 1 109 ? 4.186 -8.128 -3.309 1.00 98.69 109 GLU A C 1
ATOM 884 O O . GLU A 1 109 ? 4.312 -6.913 -3.498 1.00 98.69 109 GLU A O 1
ATOM 889 N N . ILE A 1 110 ? 3.183 -8.645 -2.606 1.00 98.62 110 ILE A N 1
ATOM 890 C CA . ILE A 1 110 ? 2.289 -7.849 -1.771 1.00 98.62 110 ILE A CA 1
ATOM 891 C C . ILE A 1 110 ? 1.901 -8.633 -0.526 1.00 98.62 110 ILE A C 1
ATOM 893 O O . ILE A 1 110 ? 1.425 -9.765 -0.629 1.00 98.62 110 ILE A O 1
ATOM 897 N N . GLU A 1 111 ? 2.000 -7.973 0.623 1.00 98.62 111 GLU A N 1
ATOM 898 C CA . GLU A 1 111 ? 1.433 -8.430 1.885 1.00 98.62 111 GLU A CA 1
ATOM 899 C C . GLU A 1 111 ? 0.391 -7.414 2.378 1.00 98.62 111 GLU A C 1
ATOM 901 O O . GLU A 1 111 ? 0.604 -6.201 2.360 1.00 98.62 111 GLU A O 1
ATOM 906 N N . ILE A 1 112 ? -0.776 -7.906 2.801 1.00 98.25 112 ILE A N 1
ATOM 907 C CA . ILE A 1 112 ? -1.813 -7.115 3.474 1.00 98.25 112 ILE A CA 1
ATOM 908 C C . ILE A 1 112 ? -2.194 -7.822 4.771 1.00 98.25 11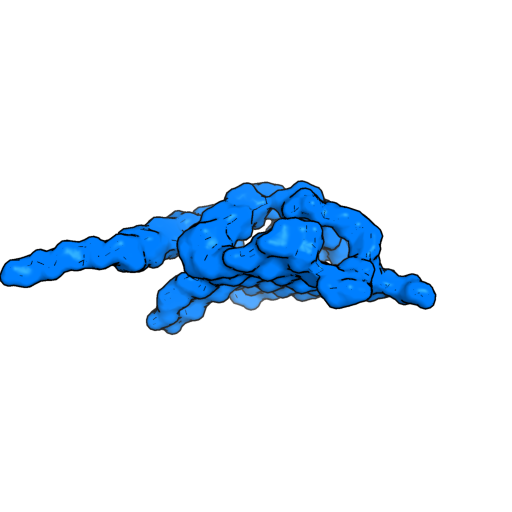2 ILE A C 1
ATOM 910 O O . ILE A 1 112 ? -2.713 -8.942 4.733 1.00 98.25 112 ILE A O 1
ATOM 914 N N . THR A 1 113 ? -2.036 -7.135 5.904 1.00 97.38 113 THR A N 1
ATOM 915 C CA . THR A 1 113 ? -2.630 -7.547 7.184 1.00 97.38 113 THR A CA 1
ATOM 916 C C . THR A 1 113 ? -3.983 -6.857 7.346 1.00 97.38 113 THR A C 1
ATOM 918 O O . THR A 1 113 ? -4.060 -5.638 7.509 1.00 97.38 113 THR A O 1
ATOM 921 N N . PHE A 1 114 ? -5.071 -7.628 7.318 1.00 96.56 114 PHE A N 1
ATOM 922 C CA . PHE A 1 114 ? -6.425 -7.109 7.511 1.00 96.56 114 PHE A CA 1
ATOM 923 C C . PHE A 1 114 ? -6.717 -6.801 8.987 1.00 96.56 114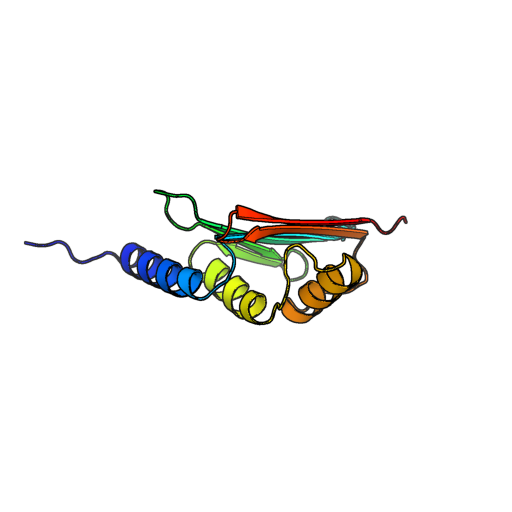 PHE A C 1
ATOM 925 O O . PHE A 1 114 ? -6.129 -7.389 9.896 1.00 96.56 114 PHE A O 1
ATOM 932 N N . ASN A 1 115 ? -7.697 -5.933 9.250 1.00 94.06 115 ASN A N 1
ATOM 933 C CA . ASN A 1 115 ? -8.084 -5.540 10.614 1.00 94.06 115 ASN A CA 1
ATOM 934 C C . ASN A 1 115 ? -8.586 -6.711 11.482 1.00 94.06 115 ASN A C 1
ATOM 936 O O . ASN A 1 115 ? -8.558 -6.630 12.713 1.00 94.06 115 ASN A O 1
ATOM 940 N N . ASP A 1 116 ? -9.064 -7.794 10.859 1.00 94.75 116 ASP A N 1
ATOM 941 C CA . ASP A 1 116 ? -9.471 -9.028 11.543 1.00 94.75 116 ASP A CA 1
ATOM 942 C C . ASP A 1 116 ? -8.293 -9.977 11.849 1.00 94.75 116 ASP A C 1
ATOM 944 O O . ASP A 1 116 ? -8.483 -11.017 12.486 1.00 94.75 116 ASP A O 1
ATOM 948 N N . GLY A 1 117 ? -7.078 -9.604 11.435 1.00 95.19 117 GLY A N 1
ATOM 949 C CA . GLY A 1 117 ? -5.842 -10.364 11.592 1.00 95.19 117 GLY A CA 1
ATOM 950 C C . GLY A 1 117 ? -5.593 -11.405 10.500 1.00 95.19 117 GLY A C 1
ATOM 951 O O . GLY A 1 117 ? -4.578 -12.100 10.559 1.00 95.19 117 GLY A O 1
ATOM 952 N N . SER A 1 118 ? -6.493 -11.550 9.523 1.00 97.75 118 SER A N 1
ATOM 953 C CA . SER A 1 118 ? -6.211 -12.356 8.336 1.00 97.75 118 SER A CA 1
ATOM 954 C C . SER A 1 118 ? -5.167 -11.679 7.449 1.00 97.75 118 SER A C 1
ATOM 956 O O . SER A 1 118 ? -4.953 -10.470 7.534 1.00 97.75 118 SER A O 1
ATOM 958 N N . LYS A 1 119 ? -4.499 -12.471 6.608 1.00 98.25 119 LYS A N 1
ATOM 959 C CA . LYS A 1 119 ? -3.455 -11.991 5.705 1.00 98.25 119 LYS A CA 1
ATOM 960 C C . LYS A 1 119 ? -3.745 -12.394 4.267 1.00 98.25 119 LYS A C 1
ATOM 962 O O . LYS A 1 119 ? -4.247 -13.495 4.033 1.00 98.25 119 LYS A O 1
ATOM 967 N N . LEU A 1 120 ? -3.425 -11.502 3.336 1.00 98.50 120 LEU A N 1
ATOM 968 C CA . LEU A 1 120 ? -3.232 -11.814 1.923 1.00 98.50 120 LEU A CA 1
ATOM 969 C C . LEU A 1 120 ? -1.745 -11.642 1.629 1.00 98.50 120 LEU A C 1
ATOM 971 O O . LEU A 1 120 ? -1.197 -10.584 1.913 1.00 98.50 120 LEU A O 1
ATOM 975 N N . ASP A 1 121 ? -1.133 -12.673 1.069 1.00 98.56 121 ASP A N 1
ATOM 976 C CA . ASP A 1 121 ? 0.276 -12.705 0.691 1.00 98.56 121 ASP A CA 1
ATOM 977 C C . ASP A 1 121 ? 0.344 -13.312 -0.713 1.00 98.56 121 ASP A C 1
ATOM 979 O O . ASP A 1 121 ? -0.170 -14.415 -0.941 1.00 98.56 121 ASP A O 1
ATOM 983 N N . VAL A 1 122 ? 0.862 -12.541 -1.668 1.00 98.62 122 VAL A N 1
ATOM 984 C CA . VAL A 1 122 ? 0.983 -12.941 -3.071 1.00 98.62 122 VAL A CA 1
ATOM 985 C C . VAL A 1 122 ? 2.379 -12.604 -3.563 1.00 98.62 122 VAL A C 1
ATOM 987 O O . VAL A 1 122 ? 2.749 -11.434 -3.639 1.00 98.62 122 VAL A O 1
ATOM 990 N N . GLU A 1 123 ? 3.090 -13.632 -4.019 1.00 98.38 123 GLU A N 1
ATOM 991 C CA . GLU A 1 123 ? 4.373 -13.514 -4.702 1.00 98.38 123 GLU A CA 1
ATOM 992 C C . GLU A 1 123 ? 4.269 -14.099 -6.121 1.00 98.38 123 GLU A C 1
ATOM 994 O O . GLU A 1 123 ? 3.852 -15.243 -6.311 1.00 98.38 123 GLU A O 1
ATOM 999 N N . ASP A 1 124 ? 4.687 -13.336 -7.133 1.00 98.12 124 ASP A N 1
ATOM 1000 C CA . ASP A 1 124 ? 4.817 -13.802 -8.517 1.00 98.12 124 ASP A CA 1
ATOM 1001 C C . ASP A 1 124 ? 6.184 -13.432 -9.093 1.00 98.12 124 ASP A C 1
ATOM 1003 O O . ASP A 1 124 ? 6.675 -12.310 -8.947 1.00 98.12 124 ASP A O 1
ATOM 1007 N N . ARG A 1 125 ? 6.799 -14.384 -9.798 1.00 96.62 125 ARG A N 1
ATOM 1008 C CA . ARG A 1 125 ? 8.087 -14.194 -10.472 1.00 96.62 125 ARG A CA 1
ATOM 1009 C C . ARG A 1 125 ? 7.977 -14.614 -11.924 1.00 96.62 125 ARG A C 1
ATOM 1011 O O . ARG A 1 125 ? 7.763 -15.788 -12.233 1.00 96.62 125 ARG A O 1
ATOM 1018 N N . LYS A 1 126 ? 8.218 -13.671 -12.829 1.00 91.44 126 LYS A N 1
ATOM 1019 C CA . LYS A 1 126 ? 8.323 -13.947 -14.261 1.00 91.44 126 LYS A CA 1
ATOM 1020 C C . LYS A 1 126 ? 9.772 -14.294 -14.569 1.00 91.44 126 LYS A C 1
ATOM 1022 O O . LYS A 1 126 ? 10.663 -13.460 -14.458 1.00 91.44 126 LYS A O 1
ATOM 1027 N N . GLY A 1 127 ? 10.011 -15.564 -14.889 1.00 71.38 127 GLY A N 1
ATOM 1028 C CA . GLY A 1 127 ? 11.329 -16.026 -15.315 1.00 71.38 127 GLY A CA 1
ATOM 1029 C C . GLY A 1 127 ? 11.781 -15.286 -16.575 1.00 71.38 127 GLY A C 1
ATOM 1030 O O . GLY A 1 127 ? 11.008 -15.178 -17.527 1.00 71.38 127 GLY A O 1
ATOM 1031 N N . VAL A 1 128 ? 13.019 -14.786 -16.548 1.00 57.34 128 VAL A N 1
ATOM 1032 C CA . VAL A 1 128 ? 13.759 -14.315 -17.731 1.00 57.34 128 VAL A CA 1
ATOM 1033 C C . VAL A 1 128 ? 14.094 -15.458 -18.682 1.00 57.34 128 VAL A C 1
ATOM 1035 O O . VAL A 1 128 ? 14.406 -16.569 -18.192 1.00 57.34 128 VAL A O 1
#

Foldseek 3Di:
DDDDPDPQNVLQVVLVVLCVVDQFQKKWKWFALDPPFIWIWIWHHDDPDRIWIWTDGSVVRDTDIRSVSSVLCSQLRVQDPDDQPDDLVNVLVSNCVSNVHDPSTQKIWMWTQGPVRRIHTHIDGDDD

InterPro domains:
  IPR025623 YusW-like protein [PF14039] (26-116)